Protein AF-A0A0R3T113-F1 (afdb_monomer)

InterPro domains:
  IPR003902 Transcription regulator GCM domain [PF03615] (1-97)
  IPR003902 Transcription regulator GCM domain [PS50807] (1-102)
  IPR036115 GCM domain superfamily [SSF90073] (1-100)
  IPR039791 Chorion-specific transcription factor GCM [PTHR12414] (1-117)
  IPR043020 GCM domain, large subdomain [G3DSA:2.20.25.670] (1-90)
  IPR043021 GCM, small domain [G3DSA:3.30.70.3530] (19-97)

Nearest PDB structures (foldseek):
  1odh-assembly1_A  TM=8.952E-01  e=4.673E-09  Mus musculus
  6jmx-assembly1_A  TM=2.883E-01  e=2.309E+00  Campylobacter jejuni
  6dld-assembly2_D  TM=2.302E-01  e=4.308E+00  Homo sapiens
  2mim-assembly1_A  TM=1.630E-01  e=4.560E+00  Gallus gallus
  1tlk-assembly1_A-2  TM=2.428E-01  e=6.408E+00  Meleagris gallopavo

Solvent-accessible surface area (backbone atoms only — not comparable to full-atom values): 9304 Å² total; per-residue (Å²): 106,32,83,43,91,78,92,45,92,66,45,53,34,31,30,43,61,48,27,23,40,28,75,63,82,70,44,38,26,53,58,53,74,48,67,70,58,33,74,67,53,42,69,45,82,54,86,95,43,88,25,46,40,45,82,44,71,31,36,24,33,94,73,33,43,25,33,38,41,37,34,70,54,94,94,45,77,47,78,49,76,45,62,50,81,73,62,76,78,53,75,45,74,71,80,79,79,69,83,73,74,88,73,89,76,79,88,79,86,82,85,78,88,86,78,83,90,85,81,92,78,89,81,88,80,89,84,88,81,88,84,89,87,82,87,86,84,78,90,77,136

Organism: Rodentolepis nana (NCBI:txid102285)

Mean predicted aligned error: 14.73 Å

Structure (mmCIF, N/CA/C/O backbone):
data_AF-A0A0R3T113-F1
#
_entry.id   AF-A0A0R3T113-F1
#
loop_
_atom_site.group_PDB
_atom_site.id
_atom_site.type_symbol
_atom_site.label_atom_id
_atom_site.label_alt_id
_atom_site.label_comp_id
_atom_site.label_asym_id
_atom_site.label_entity_id
_atom_site.label_seq_id
_atom_site.pdbx_PDB_ins_code
_atom_site.Cartn_x
_atom_site.Cartn_y
_atom_site.Cartn_z
_atom_site.occupancy
_atom_site.B_iso_or_equiv
_atom_site.auth_seq_id
_atom_site.auth_comp_id
_atom_site.auth_asym_id
_atom_site.auth_atom_id
_atom_site.pdbx_PDB_model_num
ATOM 1 N N . MET A 1 1 ? 0.277 -1.089 2.657 1.00 94.69 1 MET A N 1
ATOM 2 C CA . MET A 1 1 ? -0.396 0.138 3.141 1.00 94.69 1 MET A CA 1
ATOM 3 C C . MET A 1 1 ? 0.563 0.936 4.015 1.00 94.69 1 MET A C 1
ATOM 5 O O . MET A 1 1 ? 1.360 0.321 4.712 1.00 94.69 1 MET A O 1
ATOM 9 N N . ARG A 1 2 ? 0.503 2.268 3.975 1.00 96.19 2 ARG A N 1
ATOM 10 C CA . ARG A 1 2 ? 1.309 3.222 4.751 1.00 96.19 2 ARG A CA 1
ATOM 11 C C . ARG A 1 2 ? 0.427 3.909 5.798 1.00 96.19 2 ARG A C 1
ATOM 13 O O . ARG A 1 2 ? -0.748 4.126 5.530 1.00 96.19 2 ARG A O 1
ATOM 20 N N . ASN A 1 3 ? 0.983 4.251 6.960 1.00 96.50 3 ASN A N 1
ATOM 21 C CA . ASN A 1 3 ? 0.281 5.058 7.963 1.00 96.50 3 ASN A CA 1
ATOM 22 C C . ASN A 1 3 ? -0.064 6.449 7.408 1.00 96.50 3 ASN A C 1
ATOM 24 O O . ASN A 1 3 ? 0.771 7.069 6.746 1.00 96.50 3 ASN A O 1
ATOM 28 N N . SER A 1 4 ? -1.263 6.938 7.699 1.00 94.94 4 SER A N 1
ATOM 29 C CA . SER A 1 4 ? -1.716 8.274 7.325 1.00 94.94 4 SER A CA 1
ATOM 30 C C . SER A 1 4 ? -2.129 9.017 8.581 1.00 94.94 4 SER A C 1
ATOM 32 O O . SER A 1 4 ? -3.029 8.568 9.284 1.00 94.94 4 SER A O 1
ATOM 34 N N . ASN A 1 5 ? -1.478 10.150 8.850 1.00 93.69 5 ASN A N 1
ATOM 35 C CA . ASN A 1 5 ? -1.896 11.018 9.940 1.00 93.69 5 ASN A CA 1
ATOM 36 C C . ASN A 1 5 ? -3.277 11.599 9.603 1.00 93.69 5 ASN A C 1
ATOM 38 O O . ASN A 1 5 ? -3.460 12.198 8.546 1.00 93.69 5 ASN A O 1
ATOM 42 N N . ASN A 1 6 ? -4.248 11.364 10.475 1.00 93.44 6 ASN A N 1
ATOM 43 C CA . ASN A 1 6 ? -5.606 11.902 10.408 1.00 93.44 6 ASN A CA 1
ATOM 44 C C . ASN A 1 6 ? -5.873 12.903 11.547 1.00 93.44 6 ASN A C 1
ATOM 46 O O . ASN A 1 6 ? -7.018 13.303 11.720 1.00 93.44 6 ASN A O 1
ATOM 50 N N . HIS A 1 7 ? -4.840 13.266 12.319 1.00 95.19 7 HIS A N 1
ATOM 51 C CA . HIS A 1 7 ? -4.911 14.116 13.508 1.00 95.19 7 HIS A CA 1
ATOM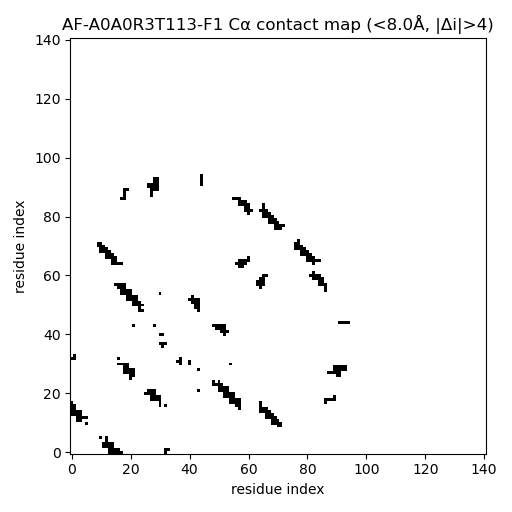 52 C C . HIS A 1 7 ? -5.884 13.608 14.588 1.00 95.19 7 HIS A C 1
ATOM 54 O O . HIS A 1 7 ? -6.372 14.387 15.399 1.00 95.19 7 HIS A O 1
ATOM 60 N N . ASN A 1 8 ? -6.142 12.294 14.626 1.00 95.56 8 ASN A N 1
ATOM 61 C CA . ASN A 1 8 ? -6.967 11.643 15.637 1.00 95.56 8 ASN A CA 1
ATOM 62 C C . ASN A 1 8 ? -6.269 10.376 16.160 1.00 95.56 8 ASN A C 1
ATOM 64 O O . ASN A 1 8 ? -6.148 9.379 15.448 1.00 95.56 8 ASN A O 1
ATOM 68 N N . ILE A 1 9 ? -5.836 10.413 17.422 1.00 95.00 9 ILE A N 1
ATOM 69 C CA . ILE A 1 9 ? -5.084 9.322 18.060 1.00 95.00 9 ILE A CA 1
ATOM 70 C C . ILE A 1 9 ? -5.910 8.045 18.267 1.00 95.00 9 ILE A C 1
ATOM 72 O O . ILE A 1 9 ? -5.339 6.956 18.306 1.00 95.00 9 ILE A O 1
ATOM 76 N N . ASP A 1 10 ? -7.239 8.157 18.334 1.00 96.00 10 ASP A N 1
ATOM 77 C CA . ASP A 1 10 ? -8.136 7.017 18.550 1.00 96.00 10 ASP A CA 1
ATOM 78 C C . ASP A 1 10 ? -8.340 6.184 17.280 1.00 96.00 10 ASP A C 1
ATOM 80 O O . ASP A 1 10 ? -8.841 5.055 17.333 1.00 96.00 10 ASP A O 1
ATOM 84 N N . ILE A 1 11 ? -7.978 6.743 16.121 1.00 97.12 11 ILE A N 1
ATOM 85 C CA . ILE A 1 11 ? -8.178 6.122 14.816 1.00 97.12 11 ILE A CA 1
ATOM 86 C C . ILE A 1 11 ? -6.824 5.909 14.149 1.00 97.12 11 ILE A C 1
ATOM 88 O O . ILE A 1 11 ? -6.219 6.827 13.597 1.00 97.12 11 ILE A O 1
ATOM 92 N N . LEU A 1 12 ? -6.391 4.655 14.073 1.00 97.69 12 LEU A N 1
ATOM 93 C CA . LEU A 1 12 ? -5.274 4.282 13.218 1.00 97.69 12 LEU A CA 1
ATOM 94 C C . LEU A 1 12 ? -5.759 4.281 11.769 1.00 97.69 12 LEU A C 1
ATOM 96 O O . LEU A 1 12 ? -6.547 3.422 11.386 1.00 97.69 12 LEU A O 1
ATOM 100 N N . LYS A 1 13 ? -5.273 5.205 10.940 1.00 97.75 13 LYS A N 1
ATOM 101 C CA . LYS A 1 13 ? -5.594 5.236 9.508 1.00 97.75 13 LYS A CA 1
ATOM 102 C C . LYS A 1 13 ? -4.398 4.800 8.673 1.00 97.75 13 LYS A C 1
ATOM 104 O O . LYS A 1 13 ? -3.284 5.291 8.837 1.00 97.75 13 LYS A O 1
ATOM 109 N N . LYS A 1 14 ? -4.619 3.892 7.724 1.00 97.75 14 LYS A N 1
ATOM 110 C CA . LYS A 1 14 ? -3.617 3.485 6.731 1.00 97.75 14 LYS A CA 1
ATOM 111 C C . LYS A 1 14 ? -4.158 3.667 5.323 1.00 97.75 14 LYS A C 1
ATOM 113 O O . LYS A 1 14 ? -5.308 3.351 5.054 1.00 97.75 14 LYS A O 1
ATOM 118 N N . SER A 1 15 ? -3.300 4.095 4.409 1.00 97.94 15 SER A N 1
ATOM 119 C CA . SER A 1 15 ? -3.604 4.242 2.984 1.00 97.94 15 SER A CA 1
ATOM 120 C C . SER A 1 15 ? -2.838 3.214 2.160 1.00 97.94 15 SER A C 1
ATOM 122 O O . SER A 1 15 ? -1.703 2.850 2.486 1.00 97.94 15 SER A O 1
ATOM 124 N N . CYS A 1 16 ? -3.432 2.700 1.090 1.00 98.25 16 CYS A N 1
ATOM 125 C CA . CYS A 1 16 ? -2.736 1.812 0.178 1.00 98.25 16 CYS A CA 1
ATOM 126 C C . CYS A 1 16 ? -1.569 2.549 -0.484 1.00 98.25 16 CYS A C 1
ATOM 128 O O . CYS A 1 16 ? -1.627 3.747 -0.732 1.00 98.25 16 CYS A O 1
ATOM 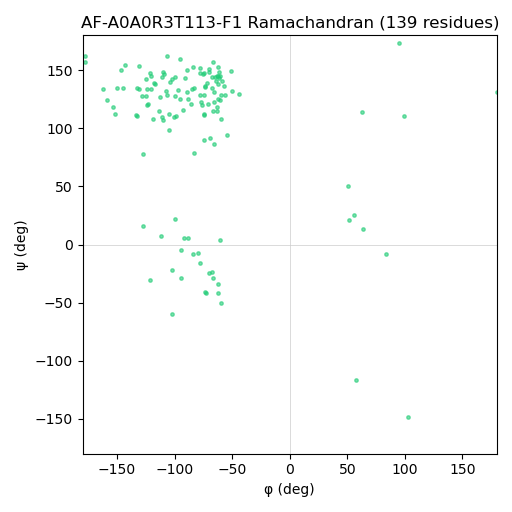130 N N . VAL A 1 17 ? -0.484 1.822 -0.735 1.00 97.56 17 VAL A N 1
ATOM 131 C CA . VAL A 1 17 ? 0.662 2.369 -1.470 1.00 97.56 17 VAL A CA 1
ATOM 132 C C . VAL A 1 17 ? 0.549 2.023 -2.953 1.00 97.56 17 VAL A C 1
ATOM 134 O O . VAL A 1 17 ? 1.009 2.788 -3.780 1.00 97.56 17 VAL A O 1
ATOM 137 N N . GLY A 1 18 ? -0.098 0.913 -3.308 1.00 97.56 18 GLY A N 1
ATOM 138 C CA . GLY A 1 18 ? -0.065 0.363 -4.660 1.00 97.56 18 GLY A CA 1
ATOM 139 C C . GLY A 1 18 ? 0.880 -0.829 -4.752 1.00 97.56 18 GLY A C 1
ATOM 140 O O . GLY A 1 18 ? 1.053 -1.569 -3.775 1.00 97.56 18 GLY A O 1
ATOM 141 N N . VAL A 1 19 ? 1.497 -1.003 -5.916 1.00 97.94 19 VAL A N 1
ATOM 142 C CA . VAL A 1 19 ? 2.293 -2.182 -6.271 1.00 97.94 19 VAL A CA 1
ATOM 143 C C . VAL A 1 19 ? 3.458 -1.808 -7.190 1.00 97.94 19 VAL A C 1
ATOM 145 O O . VAL A 1 19 ? 3.375 -0.847 -7.953 1.00 97.94 19 VAL A O 1
ATOM 148 N N . HIS A 1 20 ? 4.557 -2.560 -7.111 1.00 97.38 20 HIS A N 1
ATOM 149 C CA . HIS A 1 20 ? 5.610 -2.530 -8.124 1.00 97.38 20 HIS A CA 1
ATOM 150 C C . HIS A 1 20 ? 5.419 -3.682 -9.112 1.00 97.38 20 HIS A C 1
ATOM 152 O O . HIS A 1 20 ? 5.224 -4.823 -8.695 1.00 97.38 20 HIS A O 1
ATOM 158 N N . LEU A 1 21 ? 5.509 -3.390 -10.407 1.00 96.31 21 LEU A N 1
ATOM 159 C CA . LEU A 1 21 ? 5.457 -4.376 -11.482 1.00 96.31 21 LEU A CA 1
ATOM 160 C C . LEU A 1 21 ? 6.858 -4.555 -12.055 1.00 96.31 21 LEU A C 1
ATOM 162 O O . LEU A 1 21 ? 7.501 -3.570 -12.411 1.00 96.31 21 LEU A O 1
ATOM 166 N N . CYS A 1 22 ? 7.331 -5.793 -12.160 1.00 95.62 22 CYS A N 1
ATOM 167 C CA . CYS A 1 22 ? 8.584 -6.060 -12.854 1.00 95.62 22 CYS A CA 1
ATOM 168 C C . CYS A 1 22 ? 8.370 -6.161 -14.369 1.00 95.62 22 CYS A C 1
ATOM 170 O O . CYS A 1 22 ? 7.471 -6.871 -14.820 1.00 95.62 22 CYS A O 1
ATOM 172 N N . THR A 1 23 ? 9.236 -5.507 -15.146 1.00 94.88 23 THR A N 1
ATOM 173 C CA . THR A 1 23 ? 9.193 -5.527 -16.618 1.00 94.88 23 THR A CA 1
ATOM 174 C C . THR A 1 23 ? 9.576 -6.871 -17.238 1.00 94.88 23 THR A C 1
ATOM 176 O O . THR A 1 23 ? 9.166 -7.146 -18.357 1.00 94.88 23 THR A O 1
ATOM 179 N N . SER A 1 24 ? 10.352 -7.704 -16.536 1.00 93.94 24 SER A N 1
ATOM 180 C CA . SER A 1 24 ? 10.882 -8.966 -17.076 1.00 93.94 24 SER A CA 1
ATOM 181 C C . SER A 1 24 ? 10.097 -10.183 -16.578 1.00 93.94 24 SER A C 1
ATOM 183 O O . SER A 1 24 ? 9.462 -10.880 -17.362 1.00 93.94 24 SER A O 1
ATOM 185 N N . CYS A 1 25 ? 10.048 -10.411 -15.263 1.00 90.81 25 CYS A N 1
ATOM 186 C CA . CYS A 1 25 ? 9.420 -11.610 -14.691 1.00 90.81 25 CYS A CA 1
ATOM 187 C C . CYS A 1 25 ? 7.912 -11.474 -14.413 1.00 90.81 25 CYS A C 1
ATOM 189 O O . CYS A 1 25 ? 7.329 -12.357 -13.788 1.00 90.81 25 CYS A O 1
ATOM 191 N N . ARG A 1 26 ? 7.284 -10.353 -14.811 1.00 88.44 26 ARG A N 1
ATOM 192 C CA . ARG A 1 26 ? 5.853 -10.041 -14.591 1.00 88.44 26 ARG A CA 1
ATOM 193 C C . ARG A 1 26 ? 5.388 -10.183 -13.129 1.00 88.44 26 ARG A C 1
ATOM 195 O O . ARG A 1 26 ? 4.196 -10.308 -12.862 1.00 88.44 26 ARG A O 1
ATOM 202 N N . ALA A 1 27 ? 6.316 -10.142 -12.172 1.00 93.12 27 ALA A N 1
ATOM 203 C CA . ALA A 1 27 ? 6.017 -10.283 -10.755 1.00 93.12 27 ALA A CA 1
ATOM 204 C C . ALA A 1 27 ? 5.443 -8.992 -10.152 1.00 93.12 27 ALA A C 1
ATOM 206 O O . ALA A 1 27 ? 5.850 -7.880 -10.505 1.00 93.12 27 ALA A O 1
ATOM 207 N N . TYR A 1 28 ? 4.556 -9.161 -9.168 1.00 96.06 28 TYR A N 1
ATOM 208 C CA . TYR A 1 28 ? 3.996 -8.082 -8.356 1.00 96.06 28 TYR A CA 1
ATOM 209 C C . TYR A 1 28 ? 4.727 -7.989 -7.015 1.00 96.06 28 TYR A C 1
ATOM 211 O O . TYR A 1 28 ? 4.613 -8.866 -6.152 1.00 96.06 28 TYR A O 1
ATOM 219 N N . VAL A 1 29 ? 5.490 -6.916 -6.834 1.00 95.81 29 VAL A N 1
ATOM 220 C CA . VAL A 1 29 ? 6.390 -6.711 -5.696 1.00 95.81 29 VAL A CA 1
ATOM 221 C C . VAL A 1 29 ? 5.775 -5.717 -4.712 1.00 95.81 29 VAL A C 1
ATOM 223 O O . VAL A 1 29 ? 5.192 -4.703 -5.104 1.00 95.81 29 VAL A O 1
ATOM 226 N N . TYR A 1 30 ? 5.923 -5.985 -3.412 1.00 96.06 30 TYR A N 1
ATOM 227 C CA . TYR A 1 30 ? 5.536 -5.024 -2.381 1.00 96.06 30 TYR A CA 1
ATOM 228 C C . TYR A 1 30 ? 6.376 -3.740 -2.515 1.00 96.06 30 TYR A C 1
ATOM 230 O O . TYR A 1 30 ? 7.611 -3.807 -2.481 1.00 96.06 30 TYR A O 1
ATOM 238 N N . PRO A 1 31 ? 5.745 -2.558 -2.627 1.00 96.31 31 PRO A N 1
ATOM 239 C CA . PRO A 1 31 ? 6.472 -1.302 -2.623 1.00 96.31 31 PRO A CA 1
ATOM 240 C C . PRO A 1 31 ? 6.949 -0.970 -1.209 1.00 96.31 31 PRO A C 1
ATOM 242 O O . PRO A 1 31 ? 6.279 -1.262 -0.211 1.00 96.31 31 PRO A O 1
ATOM 245 N N . ALA A 1 32 ? 8.095 -0.305 -1.114 1.00 95.31 32 ALA A N 1
ATOM 246 C CA . ALA A 1 32 ? 8.576 0.227 0.143 1.00 95.31 32 ALA A CA 1
ATOM 247 C C . ALA A 1 32 ? 7.578 1.245 0.724 1.00 95.31 32 ALA A C 1
ATOM 249 O O . ALA A 1 32 ? 6.896 1.993 0.016 1.00 95.31 32 ALA A O 1
ATOM 250 N N . ILE A 1 33 ? 7.485 1.256 2.056 1.00 93.88 33 ILE A N 1
ATOM 251 C CA . ILE A 1 33 ? 6.519 2.092 2.780 1.00 93.88 33 ILE A CA 1
ATOM 252 C C . ILE A 1 33 ? 6.934 3.565 2.767 1.00 93.88 33 ILE A C 1
ATOM 254 O O . ILE A 1 33 ? 6.086 4.440 2.588 1.00 93.88 33 ILE A O 1
ATOM 258 N N . SER A 1 34 ? 8.230 3.835 2.948 1.00 94.12 34 SER A N 1
ATOM 259 C CA . SER A 1 34 ? 8.777 5.186 2.828 1.00 94.12 34 SER A CA 1
ATOM 260 C C . SER A 1 34 ? 8.793 5.601 1.365 1.00 94.12 34 SER A C 1
ATOM 262 O O . SER A 1 34 ? 9.156 4.814 0.496 1.00 94.12 34 SER A O 1
ATOM 264 N N . GLU A 1 35 ? 8.427 6.848 1.101 1.00 92.88 35 GLU A N 1
ATOM 265 C CA . GLU A 1 35 ? 8.469 7.400 -0.247 1.00 92.88 35 GLU A CA 1
ATOM 266 C C . GLU A 1 35 ? 9.889 7.441 -0.811 1.00 92.88 35 GLU A C 1
ATOM 268 O O . GLU A 1 35 ? 10.085 7.043 -1.955 1.00 92.88 35 GLU A O 1
ATOM 273 N N . VAL A 1 36 ? 10.874 7.830 0.004 1.00 95.00 36 VAL A N 1
ATOM 274 C CA . VAL A 1 36 ? 12.289 7.871 -0.399 1.00 95.00 36 VAL A CA 1
ATOM 275 C C . VAL A 1 36 ? 12.762 6.478 -0.811 1.00 95.00 36 VAL A C 1
ATOM 277 O O . VAL A 1 36 ? 13.271 6.292 -1.910 1.00 95.00 36 VAL A O 1
ATOM 280 N N . ALA A 1 37 ? 12.504 5.476 0.033 1.00 94.50 37 ALA A N 1
ATOM 281 C CA . ALA A 1 37 ? 12.888 4.094 -0.250 1.00 94.50 37 ALA A CA 1
ATOM 282 C C . ALA A 1 37 ? 12.115 3.493 -1.434 1.00 94.50 37 ALA A C 1
ATOM 284 O O . ALA A 1 37 ? 12.611 2.599 -2.105 1.00 94.50 37 ALA A O 1
ATOM 285 N N . ARG A 1 38 ? 10.885 3.952 -1.683 1.00 95.31 38 ARG A N 1
ATOM 286 C CA . ARG A 1 38 ? 10.087 3.495 -2.821 1.00 95.31 38 ARG A CA 1
ATOM 287 C C . ARG A 1 38 ? 10.625 4.060 -4.129 1.00 95.31 38 ARG A C 1
ATOM 289 O O . ARG A 1 38 ? 10.721 3.310 -5.087 1.00 95.31 38 ARG A O 1
ATOM 296 N N . LYS A 1 39 ? 11.017 5.340 -4.150 1.00 94.12 39 LYS A N 1
ATOM 297 C CA . LYS A 1 39 ? 11.655 5.977 -5.314 1.00 94.12 39 LYS A CA 1
ATOM 298 C C . LYS A 1 39 ? 12.997 5.323 -5.659 1.00 94.12 39 LYS A C 1
ATOM 300 O O . LYS A 1 39 ? 13.311 5.201 -6.835 1.00 94.12 39 LYS A O 1
ATOM 305 N N . SER A 1 40 ? 13.755 4.858 -4.662 1.00 94.25 40 SER A N 1
ATOM 306 C CA . SER A 1 40 ? 15.010 4.127 -4.891 1.00 94.25 40 SER A CA 1
ATOM 307 C C . SER A 1 40 ? 14.834 2.627 -5.166 1.00 94.25 40 SER A C 1
ATOM 309 O O . SER A 1 40 ? 15.796 1.953 -5.527 1.00 94.25 40 SER A O 1
ATOM 311 N N . GLN A 1 41 ? 13.625 2.076 -5.018 1.00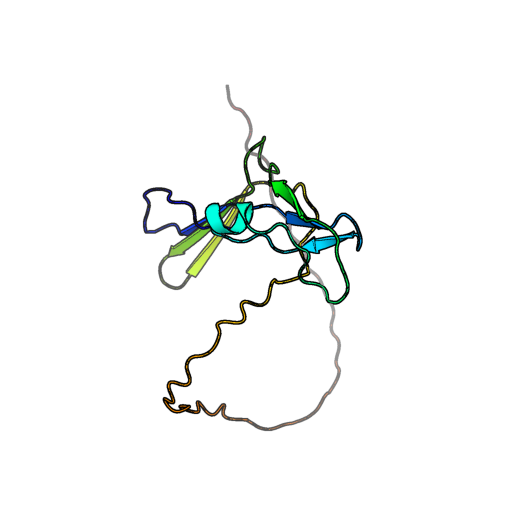 93.56 41 GLN A N 1
ATOM 312 C CA . GLN A 1 41 ? 13.340 0.664 -5.269 1.00 93.56 41 GLN A CA 1
ATOM 313 C C . GLN A 1 41 ? 13.101 0.424 -6.767 1.00 93.56 41 GLN A C 1
ATOM 315 O O . GLN A 1 41 ? 11.966 0.292 -7.216 1.00 93.56 41 GLN A O 1
ATOM 320 N N . THR A 1 42 ? 14.184 0.346 -7.536 1.00 92.31 42 THR A N 1
ATOM 321 C CA . THR A 1 42 ? 14.141 0.188 -8.999 1.00 92.31 42 THR A CA 1
ATOM 322 C C . THR A 1 42 ? 14.416 -1.237 -9.482 1.00 92.31 42 THR A C 1
ATOM 324 O O . THR A 1 42 ? 13.988 -1.584 -10.578 1.00 92.31 42 THR A O 1
ATOM 327 N N . ASN A 1 43 ? 15.076 -2.077 -8.678 1.00 92.56 43 ASN A N 1
ATOM 328 C CA . ASN A 1 43 ? 15.517 -3.418 -9.084 1.00 92.56 43 ASN A CA 1
ATOM 329 C C . ASN A 1 43 ? 14.612 -4.529 -8.537 1.00 92.56 43 ASN A C 1
ATOM 331 O O . ASN A 1 43 ? 14.140 -4.464 -7.395 1.00 92.56 43 ASN A O 1
ATOM 335 N N . CYS A 1 44 ? 14.388 -5.569 -9.343 1.00 91.81 44 CYS A N 1
ATOM 336 C CA . CYS A 1 44 ? 13.602 -6.730 -8.941 1.00 91.81 44 CYS A CA 1
ATOM 337 C C . CYS A 1 44 ? 14.314 -7.548 -7.842 1.00 91.81 44 CYS A C 1
ATOM 339 O O . CYS A 1 44 ? 15.504 -7.822 -7.964 1.00 91.81 44 CYS A O 1
ATOM 341 N N . PRO A 1 45 ? 13.612 -7.976 -6.773 1.00 91.25 45 PRO A N 1
ATOM 342 C CA . PRO A 1 45 ? 14.215 -8.779 -5.703 1.00 91.25 45 PRO A CA 1
ATOM 343 C C . PRO A 1 45 ? 14.363 -10.275 -6.040 1.00 91.25 45 PRO A C 1
ATOM 345 O O . PRO A 1 45 ? 14.925 -11.016 -5.234 1.00 91.25 45 PRO A O 1
ATOM 348 N N . LEU A 1 46 ? 13.819 -10.750 -7.166 1.00 90.12 46 LEU A N 1
ATOM 349 C CA . LEU A 1 46 ? 13.955 -12.150 -7.579 1.00 90.12 46 LEU A CA 1
ATOM 350 C C . LEU A 1 46 ? 15.374 -12.418 -8.091 1.00 90.12 46 LEU A C 1
ATOM 352 O O . LEU A 1 46 ? 15.924 -11.628 -8.857 1.00 90.12 46 LEU A O 1
ATOM 356 N N . LYS A 1 47 ? 15.953 -13.554 -7.681 1.00 86.50 47 LYS A N 1
ATOM 357 C CA . LYS A 1 47 ? 17.266 -13.994 -8.172 1.00 86.50 47 LYS A CA 1
ATOM 358 C C . LYS A 1 47 ? 17.216 -14.144 -9.695 1.00 86.50 47 LYS A C 1
ATOM 360 O O . LYS A 1 47 ? 16.213 -14.620 -10.221 1.00 86.50 47 LYS A O 1
ATOM 365 N N . TYR A 1 48 ? 18.294 -13.747 -10.367 1.00 87.88 48 TYR A N 1
ATOM 366 C CA . TYR A 1 48 ? 18.442 -13.822 -11.828 1.00 87.88 48 TYR A CA 1
ATOM 367 C C . TYR A 1 48 ? 17.454 -12.962 -12.637 1.00 87.88 48 TYR A C 1
ATOM 369 O O . TYR A 1 48 ? 17.341 -13.131 -13.845 1.00 87.88 48 TYR A O 1
ATOM 377 N N . CYS A 1 49 ? 16.743 -12.024 -12.000 1.00 91.94 49 CYS A N 1
ATOM 378 C CA . CYS A 1 49 ? 15.887 -11.075 -12.701 1.00 91.94 49 CYS A CA 1
ATOM 379 C C . CYS A 1 49 ? 16.538 -9.689 -12.750 1.00 91.94 49 CYS A C 1
ATOM 381 O O . CYS A 1 49 ? 16.595 -8.988 -11.743 1.00 91.94 49 CYS A O 1
ATOM 383 N N . GLU A 1 50 ? 16.915 -9.249 -13.947 1.00 92.50 50 GLU A N 1
ATOM 384 C CA . GLU A 1 50 ? 17.473 -7.908 -14.200 1.00 92.50 50 GLU A CA 1
ATOM 385 C C . GLU A 1 50 ? 16.397 -6.869 -14.566 1.00 92.50 50 GLU A C 1
ATOM 387 O O . GLU A 1 50 ? 16.683 -5.718 -14.894 1.00 92.50 50 GLU A O 1
ATOM 392 N N . GLY A 1 51 ? 15.123 -7.267 -14.504 1.00 93.12 51 GLY A N 1
ATOM 393 C CA . GLY A 1 51 ? 13.998 -6.386 -14.786 1.00 93.12 51 GLY A CA 1
ATOM 394 C C . GLY A 1 51 ? 13.896 -5.207 -13.814 1.00 93.12 51 GLY A C 1
ATOM 395 O O . GLY A 1 51 ? 14.130 -5.332 -12.607 1.00 93.12 51 GLY A O 1
ATOM 396 N N . LYS A 1 52 ? 13.450 -4.068 -14.347 1.00 94.62 52 LYS A N 1
ATOM 397 C CA . LYS A 1 52 ? 13.173 -2.855 -13.573 1.00 94.62 52 LYS A CA 1
ATOM 398 C C . LYS A 1 52 ? 11.771 -2.912 -12.970 1.00 94.62 52 LYS A C 1
ATOM 400 O O . LYS A 1 52 ? 10.877 -3.576 -13.499 1.00 94.62 52 LYS A O 1
ATOM 405 N N . LEU A 1 53 ? 11.583 -2.215 -11.856 1.00 96.06 53 LEU A N 1
ATOM 406 C CA . LEU A 1 53 ? 10.300 -2.069 -11.184 1.00 96.06 53 LEU A CA 1
ATOM 407 C C . LEU A 1 53 ? 9.611 -0.774 -11.616 1.00 96.06 53 LEU A C 1
ATOM 409 O O . LEU A 1 53 ? 10.162 0.315 -11.481 1.00 96.06 53 LEU A O 1
ATOM 413 N N . LEU A 1 54 ? 8.379 -0.908 -12.099 1.00 96.06 54 LEU A N 1
ATOM 414 C CA . LEU A 1 54 ? 7.480 0.194 -12.413 1.00 96.06 54 LEU A CA 1
ATOM 415 C C . LEU A 1 54 ? 6.487 0.375 -11.269 1.00 96.06 54 LEU A C 1
ATOM 417 O O . LEU A 1 54 ? 5.837 -0.581 -10.840 1.00 96.06 54 LEU A O 1
ATOM 421 N N . TYR A 1 55 ? 6.372 1.597 -10.756 1.00 97.12 55 TYR A N 1
ATOM 422 C CA . TYR A 1 55 ? 5.458 1.912 -9.663 1.00 97.12 55 TYR A CA 1
ATOM 423 C C . TYR A 1 55 ? 4.056 2.225 -10.176 1.00 97.12 55 TYR A C 1
ATOM 425 O O . TYR A 1 55 ? 3.854 3.184 -10.917 1.00 97.12 55 TYR A O 1
ATOM 433 N N . MET A 1 56 ? 3.082 1.445 -9.712 1.00 97.12 56 MET A N 1
ATOM 434 C CA . MET A 1 56 ? 1.661 1.680 -9.928 1.00 97.12 56 MET A CA 1
ATOM 435 C C . MET A 1 56 ? 1.017 2.092 -8.596 1.00 97.12 56 MET A C 1
ATOM 437 O O . MET A 1 56 ? 0.871 1.249 -7.702 1.00 97.12 56 MET A O 1
ATOM 441 N N . PRO A 1 57 ? 0.653 3.377 -8.414 1.00 97.81 57 PRO A N 1
ATOM 442 C CA . PRO A 1 57 ? -0.031 3.830 -7.208 1.00 97.81 57 PRO A CA 1
ATOM 443 C C . PRO A 1 57 ? -1.464 3.294 -7.160 1.00 97.81 57 PRO A C 1
ATOM 445 O O . PRO A 1 57 ? -2.103 3.117 -8.191 1.00 97.81 57 PRO A O 1
ATOM 448 N N . CYS A 1 58 ? -1.993 3.105 -5.952 1.00 98.25 58 CYS A N 1
ATOM 449 C CA . CYS A 1 58 ? -3.409 2.789 -5.770 1.00 98.25 58 CYS A CA 1
ATOM 450 C C . CYS A 1 58 ? -4.268 4.054 -5.905 1.00 98.25 58 CYS A C 1
ATOM 452 O O . CYS A 1 58 ? -4.007 5.035 -5.206 1.00 98.25 58 CYS A O 1
ATOM 454 N N . LYS A 1 59 ? -5.302 4.013 -6.749 1.00 98.25 59 LYS A N 1
ATOM 455 C CA . LYS A 1 59 ? -6.298 5.082 -6.956 1.00 98.25 59 LYS A CA 1
ATOM 456 C C . LYS A 1 59 ? -7.746 4.587 -6.810 1.00 98.25 59 LYS A C 1
ATOM 458 O O . LYS A 1 59 ? -8.696 5.288 -7.162 1.00 98.25 59 LYS A O 1
ATOM 463 N N . GLY A 1 60 ? -7.910 3.406 -6.221 1.00 98.06 60 GLY A N 1
ATOM 464 C CA . GLY A 1 60 ? -9.166 2.686 -6.009 1.00 98.06 60 GLY A CA 1
ATOM 465 C C . GLY A 1 60 ? -10.259 3.349 -5.156 1.00 98.06 60 GLY A C 1
ATOM 466 O O . GLY A 1 60 ? -11.288 2.738 -4.874 1.00 98.06 60 GLY A O 1
ATOM 467 N N . ASN A 1 61 ? -10.062 4.585 -4.702 1.00 97.75 61 ASN A N 1
ATOM 468 C CA . ASN A 1 61 ? -11.034 5.357 -3.936 1.00 97.75 61 ASN A CA 1
ATOM 469 C C . ASN A 1 61 ? -11.238 6.731 -4.591 1.00 97.75 61 ASN A C 1
ATOM 471 O O . ASN A 1 61 ? -10.684 7.730 -4.136 1.00 97.75 61 ASN A O 1
ATOM 475 N N . ARG A 1 62 ? -12.014 6.786 -5.683 1.00 97.19 62 ARG A N 1
ATOM 476 C CA . ARG A 1 62 ? -12.314 8.032 -6.424 1.00 97.19 62 ARG A CA 1
ATOM 477 C C . ARG A 1 62 ? -11.042 8.829 -6.765 1.00 97.19 62 ARG A C 1
ATOM 479 O O . ARG A 1 62 ? -10.922 10.003 -6.420 1.00 97.19 62 ARG A O 1
ATOM 486 N N . GLY A 1 63 ? -10.045 8.158 -7.343 1.00 97.06 63 GLY A N 1
ATOM 487 C CA . GLY A 1 63 ? -8.755 8.763 -7.697 1.00 97.06 63 GLY A CA 1
ATOM 488 C C . GLY A 1 63 ? -7.732 8.826 -6.555 1.00 97.06 63 GLY A C 1
ATOM 489 O O . GLY A 1 63 ? -6.569 9.133 -6.804 1.00 97.06 63 GLY A O 1
ATOM 490 N N . HIS A 1 64 ? -8.129 8.489 -5.325 1.00 97.19 64 HIS A N 1
ATOM 491 C CA . HIS A 1 64 ? -7.267 8.463 -4.144 1.00 97.19 64 HIS A CA 1
ATOM 492 C C . HIS A 1 64 ? -6.935 7.022 -3.726 1.00 97.19 64 HIS A C 1
ATOM 494 O O . HIS A 1 64 ? -7.642 6.084 -4.110 1.00 97.19 64 HIS A O 1
ATOM 500 N N . PRO A 1 65 ? -5.893 6.808 -2.904 1.00 98.06 65 PRO A N 1
ATOM 501 C CA . PRO A 1 65 ? -5.600 5.483 -2.381 1.00 98.06 65 PRO A CA 1
ATOM 502 C C . PRO A 1 65 ? -6.735 4.928 -1.516 1.00 98.06 65 PRO A C 1
ATOM 504 O O . PRO A 1 65 ? -7.349 5.650 -0.728 1.00 98.06 65 PRO A O 1
ATOM 507 N N . VAL A 1 66 ? -6.959 3.616 -1.615 1.00 98.62 66 VAL A N 1
ATOM 508 C CA . VAL A 1 66 ? -7.834 2.869 -0.697 1.00 98.62 66 VAL A CA 1
ATOM 509 C C . VAL A 1 66 ? -7.344 3.044 0.736 1.00 98.62 66 VAL A C 1
ATOM 511 O O . VAL A 1 66 ? -6.142 2.946 0.993 1.00 98.62 66 VAL A O 1
ATOM 514 N N . THR A 1 67 ? -8.251 3.282 1.680 1.00 98.25 67 THR A N 1
ATOM 515 C CA . THR A 1 67 ? -7.894 3.513 3.087 1.00 98.25 67 THR A CA 1
ATOM 516 C C . THR A 1 67 ? -8.537 2.503 4.007 1.00 98.25 67 THR A C 1
ATOM 518 O O . THR A 1 67 ? -9.683 2.126 3.800 1.00 98.25 67 THR A O 1
ATOM 521 N N . HIS A 1 68 ? -7.820 2.128 5.056 1.00 98.31 68 HIS A N 1
ATOM 522 C CA . HIS A 1 68 ? -8.322 1.334 6.163 1.00 98.31 68 HIS A CA 1
ATOM 523 C C . HIS A 1 68 ? -8.223 2.152 7.448 1.00 98.31 68 HIS A C 1
ATOM 525 O O . HIS A 1 68 ? -7.205 2.811 7.682 1.00 98.31 68 HIS A O 1
ATOM 531 N N . SER A 1 69 ? -9.247 2.062 8.281 1.00 98.06 69 SER A N 1
ATOM 532 C CA . SER A 1 69 ? -9.315 2.706 9.585 1.00 98.06 69 SER A CA 1
ATOM 533 C C . SER A 1 69 ? -9.579 1.649 10.645 1.00 98.06 69 SER A C 1
ATOM 535 O O . SER A 1 69 ? -10.449 0.796 10.475 1.00 98.06 69 SER A O 1
ATOM 537 N N . TRP A 1 70 ? -8.830 1.716 11.739 1.00 98.25 70 TRP A N 1
ATOM 538 C CA . TRP A 1 70 ? -9.059 0.899 12.920 1.00 98.25 70 TRP A CA 1
ATOM 539 C C . TRP A 1 70 ? -9.319 1.809 14.103 1.00 98.25 70 TRP A C 1
ATOM 541 O O . TRP A 1 70 ? -8.569 2.760 14.323 1.00 98.25 70 TRP A O 1
ATOM 551 N N . ARG A 1 71 ? -10.351 1.489 14.877 1.00 97.88 71 ARG A N 1
ATOM 552 C CA . ARG A 1 71 ? -10.667 2.179 16.125 1.00 97.88 71 ARG A CA 1
ATOM 553 C C . ARG A 1 71 ? -10.819 1.151 17.226 1.00 97.88 71 ARG A C 1
ATOM 555 O O . ARG A 1 71 ? -11.580 0.195 17.086 1.00 97.88 71 ARG A O 1
ATOM 562 N N . ARG A 1 72 ? -10.105 1.351 18.327 1.00 97.31 72 ARG A N 1
ATOM 563 C CA . ARG A 1 72 ? -10.307 0.554 19.534 1.00 97.31 72 ARG A CA 1
ATOM 564 C C . ARG A 1 72 ? -11.366 1.231 20.399 1.00 97.31 72 ARG A C 1
ATOM 566 O O . ARG A 1 72 ? -11.266 2.424 20.656 1.00 97.31 72 ARG A O 1
ATOM 573 N N . VAL A 1 73 ? -12.351 0.472 20.866 1.00 97.12 73 VAL A N 1
ATOM 574 C CA . VAL A 1 73 ? -13.330 0.929 21.864 1.00 97.12 73 VAL A CA 1
ATOM 575 C C . VAL A 1 73 ? -13.437 -0.154 22.932 1.00 97.12 73 VAL A C 1
ATOM 577 O O . VAL A 1 73 ? -13.883 -1.269 22.661 1.00 97.12 73 VAL A O 1
ATOM 580 N N . GLY A 1 74 ? -12.952 0.141 24.140 1.00 95.56 74 GLY A N 1
ATOM 581 C CA . GLY A 1 74 ? -12.833 -0.844 25.216 1.00 95.56 74 GLY A CA 1
ATOM 582 C C . GLY A 1 74 ? -11.969 -2.049 24.814 1.00 95.56 74 GLY A C 1
ATOM 583 O O . GLY A 1 74 ? -10.766 -1.918 24.549 1.00 95.56 74 GLY A O 1
ATOM 584 N N . LYS A 1 75 ? -12.594 -3.234 24.776 1.00 96.12 75 LYS A N 1
ATOM 585 C CA . LYS A 1 75 ? -11.971 -4.509 24.368 1.00 96.12 75 LYS A CA 1
ATOM 586 C C . LYS A 1 75 ? -12.194 -4.852 22.887 1.00 96.12 75 LYS A C 1
ATOM 588 O O . LYS A 1 75 ? -11.620 -5.824 22.408 1.00 96.12 75 LYS A O 1
ATOM 593 N N . SER A 1 76 ? -12.976 -4.052 22.164 1.00 97.00 76 SER A N 1
ATOM 594 C CA . SER A 1 76 ? -13.358 -4.314 20.774 1.00 97.00 76 SER A CA 1
ATOM 595 C C . SER A 1 76 ? -12.511 -3.503 19.790 1.00 97.00 76 SER A C 1
ATOM 597 O O . SER A 1 76 ? -12.154 -2.350 20.056 1.00 97.00 76 SER A O 1
ATOM 599 N N . LEU A 1 77 ? -12.204 -4.099 18.633 1.00 97.25 77 LEU A N 1
ATOM 600 C CA . LEU A 1 77 ? -11.510 -3.451 17.518 1.00 97.25 77 LEU A CA 1
ATOM 601 C C . LEU A 1 77 ? -12.458 -3.339 16.322 1.00 97.25 77 LEU A C 1
ATOM 603 O O . LEU A 1 77 ? -12.842 -4.345 15.733 1.00 97.25 77 LEU A O 1
ATOM 607 N N . PHE A 1 78 ? -12.800 -2.110 15.954 1.00 98.00 78 PHE A N 1
ATOM 608 C CA . PHE A 1 78 ? -13.613 -1.812 14.783 1.00 98.00 78 PHE A CA 1
ATOM 609 C C . PHE A 1 78 ? -12.720 -1.580 13.571 1.00 98.00 78 PHE A C 1
ATOM 611 O O . PHE A 1 78 ? -11.644 -0.984 13.689 1.00 98.00 78 PHE A O 1
ATOM 618 N N . PHE A 1 79 ? -13.179 -2.040 12.410 1.00 97.94 79 PHE A N 1
ATOM 619 C CA . PHE A 1 79 ? -12.472 -1.929 11.143 1.00 97.94 79 PHE A CA 1
ATOM 620 C C . PHE A 1 79 ? -13.399 -1.390 10.059 1.00 97.94 79 PHE A C 1
ATOM 622 O O . PHE A 1 79 ? -14.511 -1.879 9.887 1.00 97.94 79 PHE A O 1
ATOM 629 N N . GLU A 1 80 ? -12.900 -0.424 9.297 1.00 97.81 80 GLU A N 1
ATOM 630 C CA . GLU A 1 80 ? -13.564 0.111 8.115 1.00 97.81 80 GLU A CA 1
ATOM 631 C C . GLU A 1 80 ? -12.561 0.190 6.961 1.00 97.81 80 GLU A C 1
ATOM 633 O O . GLU A 1 80 ? -11.435 0.670 7.132 1.00 97.81 80 GLU A O 1
ATOM 638 N N . ALA A 1 81 ? -12.974 -0.248 5.772 1.00 97.75 81 ALA A N 1
ATOM 639 C CA . ALA A 1 81 ? -12.226 -0.077 4.533 1.00 97.75 81 ALA A CA 1
ATOM 640 C C . ALA A 1 81 ? -13.021 0.793 3.557 1.00 97.75 81 ALA A C 1
ATOM 642 O O . ALA A 1 81 ? -14.225 0.617 3.390 1.00 97.75 81 ALA A O 1
ATOM 643 N N . LYS A 1 82 ? -12.332 1.716 2.881 1.00 98.06 82 LYS A N 1
ATOM 644 C CA . LYS A 1 82 ? -12.925 2.622 1.896 1.00 98.06 82 LYS A CA 1
ATOM 645 C C . LYS A 1 82 ? -12.213 2.512 0.552 1.00 98.06 82 LYS A C 1
ATOM 647 O O . LYS A 1 82 ? -11.028 2.840 0.446 1.00 98.06 82 LYS A O 1
ATOM 652 N N . GLY A 1 83 ? -12.983 2.137 -0.467 1.00 97.81 83 GLY A N 1
ATOM 653 C CA . GLY A 1 83 ? -12.540 1.947 -1.848 1.00 97.81 83 GLY A CA 1
ATOM 654 C C . GLY A 1 83 ? -12.172 0.498 -2.176 1.00 97.81 83 GLY A C 1
ATOM 655 O O . GLY A 1 83 ? -12.105 -0.352 -1.291 1.00 97.81 83 GLY A O 1
ATOM 656 N N . THR A 1 84 ? -11.899 0.247 -3.455 1.00 98.25 84 THR A N 1
ATOM 657 C CA . THR A 1 84 ? -11.558 -1.076 -3.999 1.00 98.25 84 THR A CA 1
ATOM 658 C C . THR A 1 84 ? -10.227 -0.988 -4.720 1.00 98.25 84 THR A C 1
ATOM 660 O O . THR A 1 84 ? -10.058 -0.123 -5.570 1.00 98.25 84 THR A O 1
ATOM 663 N N . HIS A 1 85 ? -9.269 -1.857 -4.394 1.00 98.00 85 HIS A N 1
ATOM 664 C CA . HIS A 1 85 ? -7.944 -1.806 -5.013 1.00 98.00 85 HIS A CA 1
ATOM 665 C C . HIS A 1 85 ? -8.024 -1.972 -6.537 1.00 98.00 85 HIS A C 1
ATOM 667 O O . HIS A 1 85 ? -8.591 -2.932 -7.041 1.00 98.00 85 HIS A O 1
ATOM 673 N N . ASP A 1 86 ? -7.397 -1.042 -7.247 1.00 97.56 86 ASP A N 1
ATOM 674 C CA . ASP A 1 86 ? -7.318 -0.926 -8.705 1.00 97.56 86 ASP A CA 1
ATOM 675 C C . ASP A 1 86 ? -5.991 -1.468 -9.260 1.00 97.56 86 ASP A C 1
ATOM 677 O O . ASP A 1 86 ? -5.535 -1.091 -10.335 1.00 97.56 86 ASP A O 1
ATOM 681 N N . HIS A 1 87 ? -5.332 -2.330 -8.489 1.00 97.19 87 HIS A N 1
ATOM 682 C CA . HIS A 1 87 ? -4.034 -2.890 -8.820 1.00 97.19 87 HIS A CA 1
ATOM 683 C C . HIS A 1 87 ? -3.952 -4.353 -8.364 1.00 97.19 87 HIS A C 1
ATOM 685 O O . HIS A 1 87 ? -4.620 -4.741 -7.398 1.00 97.19 87 HIS A O 1
ATOM 691 N N . PRO A 1 88 ? -3.099 -5.175 -8.999 1.00 96.69 88 PRO A N 1
ATOM 692 C CA . PRO A 1 88 ? -2.899 -6.556 -8.584 1.00 96.69 88 PRO A CA 1
ATOM 693 C C . PRO A 1 88 ? -2.334 -6.641 -7.162 1.00 96.69 88 PRO A C 1
ATOM 695 O O . PRO A 1 88 ? -1.639 -5.739 -6.673 1.00 96.69 88 PRO A O 1
ATOM 698 N N . LYS A 1 89 ? -2.628 -7.754 -6.485 1.00 95.88 89 LYS A N 1
ATOM 699 C CA . LYS A 1 89 ? -2.127 -8.021 -5.136 1.00 95.88 89 LYS A CA 1
ATOM 700 C C . LYS A 1 89 ? -0.620 -8.320 -5.203 1.00 95.88 89 LYS A C 1
ATOM 702 O O . LYS A 1 89 ? -0.235 -9.284 -5.862 1.00 95.88 89 LYS A O 1
ATOM 707 N N . PRO A 1 90 ? 0.244 -7.543 -4.523 1.00 94.88 90 PRO A N 1
ATOM 708 C CA . PRO A 1 90 ? 1.665 -7.863 -4.440 1.00 94.88 90 PRO A CA 1
ATOM 709 C C . PRO A 1 90 ? 1.884 -9.182 -3.696 1.00 94.88 90 PRO A C 1
ATOM 711 O O . PRO A 1 90 ? 1.234 -9.441 -2.682 1.00 94.88 90 PRO A O 1
ATOM 714 N N . VAL A 1 91 ? 2.832 -9.982 -4.181 1.00 91.06 91 VAL A N 1
ATOM 715 C CA . VAL A 1 91 ? 3.177 -11.301 -3.626 1.00 91.06 91 VAL A CA 1
ATOM 716 C C . VAL A 1 91 ? 4.643 -11.383 -3.197 1.00 91.06 91 VAL A C 1
ATOM 718 O O . VAL A 1 91 ? 4.959 -12.043 -2.210 1.00 91.06 91 VAL A O 1
ATOM 721 N N . VAL A 1 92 ? 5.544 -10.653 -3.864 1.00 88.50 92 VAL A N 1
ATOM 722 C CA . VAL A 1 92 ? 6.986 -10.725 -3.590 1.00 88.50 92 VAL A CA 1
ATOM 723 C C . VAL A 1 92 ? 7.403 -9.674 -2.569 1.00 88.50 92 VAL A C 1
ATOM 725 O O . VAL A 1 92 ? 7.325 -8.468 -2.825 1.00 88.50 92 VAL A O 1
ATOM 728 N N . LYS A 1 93 ? 7.870 -10.118 -1.398 1.00 84.56 93 LYS A N 1
ATOM 729 C CA . LYS A 1 93 ? 8.449 -9.241 -0.370 1.00 84.56 93 LYS A CA 1
ATOM 730 C C . LYS A 1 93 ? 9.926 -8.997 -0.665 1.00 84.56 93 LYS A C 1
ATOM 732 O O . LYS A 1 93 ? 10.678 -9.936 -0.889 1.00 84.56 93 LYS A O 1
ATOM 737 N N . VAL A 1 94 ? 10.358 -7.742 -0.578 1.00 75.12 94 VAL A N 1
ATOM 738 C CA . VAL A 1 94 ? 11.789 -7.416 -0.556 1.00 75.12 94 VAL A CA 1
ATOM 739 C C . VAL A 1 94 ? 12.331 -7.789 0.827 1.00 75.12 94 VAL A C 1
ATOM 741 O O . VAL A 1 94 ? 11.954 -7.170 1.827 1.00 75.12 94 VAL A O 1
ATOM 744 N N . SER A 1 95 ? 13.186 -8.811 0.914 1.00 61.84 95 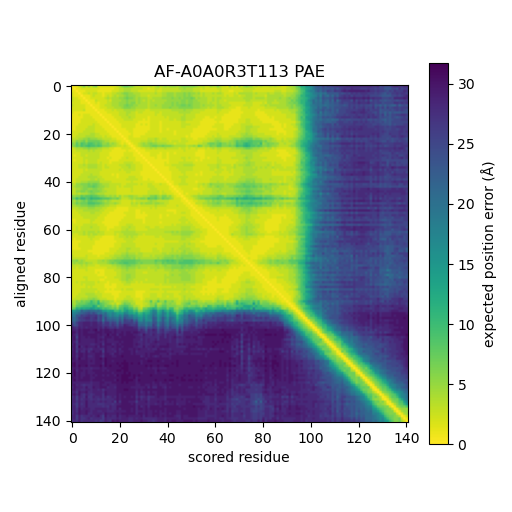SER A N 1
ATOM 745 C CA . SER A 1 95 ? 13.856 -9.156 2.169 1.00 61.84 95 SER A CA 1
ATOM 746 C C . SER A 1 95 ? 14.825 -8.036 2.541 1.00 61.84 95 SER A C 1
ATOM 748 O O . SER A 1 95 ? 15.810 -7.798 1.843 1.00 61.84 95 SER A O 1
ATOM 750 N N . ARG A 1 96 ? 14.575 -7.342 3.654 1.00 56.38 96 ARG A N 1
ATOM 751 C CA . ARG A 1 96 ? 15.576 -6.443 4.234 1.00 56.38 96 ARG A CA 1
ATOM 752 C C . ARG A 1 96 ? 16.645 -7.303 4.894 1.00 56.38 96 ARG A C 1
ATOM 754 O O . ARG A 1 96 ? 16.526 -7.622 6.075 1.00 56.38 96 ARG A O 1
ATOM 761 N N . VAL A 1 97 ? 17.689 -7.671 4.160 1.00 43.44 97 VAL A N 1
ATOM 762 C CA . VAL A 1 97 ? 18.923 -8.122 4.806 1.00 43.44 97 VAL A CA 1
ATOM 763 C C . VAL A 1 97 ? 19.527 -6.886 5.465 1.00 43.44 97 VAL A C 1
ATOM 765 O O . VAL A 1 97 ? 20.252 -6.111 4.850 1.00 43.44 97 VAL A O 1
ATOM 768 N N . ARG A 1 98 ? 19.181 -6.651 6.735 1.00 47.53 98 ARG A N 1
ATOM 769 C CA . ARG A 1 98 ? 20.049 -5.855 7.601 1.00 47.53 98 ARG A CA 1
ATOM 770 C C . ARG A 1 98 ? 21.339 -6.658 7.693 1.00 47.53 98 ARG A C 1
ATOM 772 O O . ARG A 1 98 ? 21.292 -7.796 8.154 1.00 47.53 98 ARG A O 1
ATOM 779 N N . LYS A 1 99 ? 22.462 -6.102 7.231 1.00 44.31 99 LYS A N 1
ATOM 780 C CA . LYS A 1 99 ? 23.800 -6.603 7.560 1.00 44.31 99 LYS A CA 1
ATOM 781 C C . LYS A 1 99 ? 23.854 -6.639 9.091 1.00 44.31 99 LYS A C 1
ATOM 783 O O . LYS A 1 99 ? 24.002 -5.595 9.718 1.00 44.31 99 LYS A O 1
ATOM 788 N N . ARG A 1 100 ? 23.549 -7.798 9.690 1.00 47.38 100 ARG A N 1
ATOM 789 C CA . ARG A 1 100 ? 23.543 -7.990 11.142 1.00 47.38 100 ARG A CA 1
ATOM 790 C C . ARG A 1 100 ? 24.963 -7.668 11.598 1.00 47.38 100 ARG A C 1
ATOM 792 O O . ARG A 1 100 ? 25.875 -8.440 11.318 1.00 47.38 100 ARG A O 1
ATOM 799 N N . ARG A 1 101 ? 25.163 -6.530 12.265 1.00 49.91 101 ARG A N 1
ATOM 800 C CA . ARG A 1 101 ? 26.248 -6.451 13.243 1.00 49.91 101 ARG A CA 1
ATOM 801 C C . ARG A 1 101 ? 25.916 -7.523 14.283 1.00 49.91 101 ARG A C 1
ATOM 803 O O . ARG A 1 101 ? 24.765 -7.616 14.713 1.00 49.91 101 ARG A O 1
ATOM 810 N N . LYS A 1 102 ? 26.858 -8.437 14.519 1.00 44.97 102 LYS A N 1
ATOM 811 C CA . LYS A 1 102 ? 26.751 -9.481 15.541 1.00 44.97 102 LYS A CA 1
ATOM 812 C C . LYS A 1 102 ? 26.753 -8.786 16.902 1.00 44.97 102 LYS A C 1
ATOM 814 O O . LYS A 1 102 ? 27.806 -8.668 17.505 1.00 44.97 102 LYS A O 1
ATOM 819 N N . ASP A 1 103 ? 25.588 -8.361 17.362 1.00 38.88 103 ASP A N 1
ATOM 820 C CA . ASP A 1 103 ? 25.385 -8.042 18.767 1.00 38.88 103 ASP A CA 1
ATOM 821 C C . ASP A 1 103 ? 24.569 -9.200 19.339 1.00 38.88 103 ASP A C 1
ATOM 823 O O . ASP A 1 103 ? 23.370 -9.351 19.092 1.00 38.88 103 ASP A O 1
ATOM 827 N N . SER A 1 104 ? 25.286 -10.114 19.985 1.00 47.62 104 SER A N 1
ATOM 828 C CA . SER A 1 104 ? 24.738 -11.218 20.758 1.00 47.62 104 SER A CA 1
ATOM 829 C C . SER A 1 104 ? 23.947 -10.662 21.938 1.00 47.62 104 SER A C 1
ATOM 831 O O . SER A 1 104 ? 24.530 -10.076 22.847 1.00 47.62 104 SER A O 1
ATOM 833 N N . CYS A 1 105 ? 22.637 -10.880 21.953 1.00 35.12 105 CYS A N 1
ATOM 834 C CA . CYS A 1 105 ? 21.871 -10.895 23.190 1.00 35.12 105 CYS A CA 1
ATOM 835 C C . CYS A 1 105 ? 20.755 -11.938 23.066 1.00 35.12 105 CYS A C 1
ATOM 837 O O . CYS A 1 105 ? 20.140 -12.095 22.010 1.00 35.12 105 CYS A O 1
ATOM 839 N N . SER A 1 106 ? 20.618 -12.717 24.127 1.00 34.19 106 SER A N 1
ATOM 840 C CA . SER A 1 106 ? 20.160 -14.101 24.166 1.00 34.19 106 SER A CA 1
ATOM 841 C C . SER A 1 106 ? 18.650 -14.268 23.979 1.00 34.19 106 SER A C 1
ATOM 843 O O . SER A 1 106 ? 17.852 -13.442 24.416 1.00 34.19 106 SER A O 1
ATOM 845 N N . GLN A 1 107 ? 18.265 -15.378 23.342 1.00 35.69 107 GLN A N 1
ATOM 846 C CA . GLN A 1 107 ? 16.888 -15.868 23.263 1.00 35.69 107 GLN A CA 1
ATOM 847 C C . GLN A 1 107 ? 16.296 -16.058 24.663 1.00 35.69 107 GLN A C 1
ATOM 849 O O . GLN A 1 107 ? 16.868 -16.766 25.486 1.00 35.69 107 GLN A O 1
ATOM 854 N N . MET A 1 108 ? 15.114 -15.487 24.889 1.00 30.25 108 MET A N 1
ATOM 855 C CA . MET A 1 108 ? 14.205 -15.923 25.947 1.00 30.25 108 MET A CA 1
ATOM 856 C C . MET A 1 108 ? 13.141 -16.784 25.264 1.00 30.25 108 MET A C 1
ATOM 858 O O . MET A 1 108 ? 12.359 -16.279 24.456 1.00 30.25 108 MET A O 1
ATOM 862 N N . ASN A 1 109 ? 13.181 -18.093 25.516 1.00 37.19 109 ASN A N 1
ATOM 863 C CA . ASN A 1 109 ? 12.145 -19.034 25.103 1.00 37.19 109 ASN A CA 1
ATOM 864 C C . ASN A 1 109 ? 10.848 -18.701 25.852 1.00 37.19 109 ASN A C 1
ATOM 866 O O . ASN A 1 109 ? 10.867 -18.558 27.071 1.00 37.19 109 ASN A O 1
ATOM 870 N N . ILE A 1 110 ? 9.727 -18.607 25.135 1.00 38.34 110 ILE A N 1
ATOM 871 C CA . ILE A 1 110 ? 8.403 -18.772 25.737 1.00 38.34 110 ILE A CA 1
ATOM 872 C C . ILE A 1 110 ? 7.848 -20.078 25.185 1.00 38.34 110 ILE A C 1
ATOM 874 O O . ILE A 1 110 ? 7.579 -20.215 23.992 1.00 38.34 110 ILE A O 1
ATOM 878 N N . GLU A 1 111 ? 7.781 -21.038 26.091 1.00 28.84 111 GLU A N 1
ATOM 879 C CA . GLU A 1 111 ? 7.318 -22.406 25.935 1.00 28.84 111 GLU A CA 1
ATOM 880 C C . GLU A 1 111 ? 5.784 -22.411 25.830 1.00 28.84 111 GLU A C 1
ATOM 882 O O . GLU A 1 111 ? 5.089 -21.781 26.629 1.00 28.84 111 GLU A O 1
ATOM 887 N N . MET A 1 112 ? 5.247 -23.065 24.798 1.00 32.81 112 MET A N 1
ATOM 888 C CA . MET A 1 112 ? 3.808 -23.272 24.615 1.00 32.81 112 MET A CA 1
ATOM 889 C C . MET A 1 112 ? 3.420 -24.572 25.338 1.00 32.81 112 MET A C 1
ATOM 891 O O . MET A 1 112 ? 4.015 -25.599 25.010 1.00 32.81 112 MET A O 1
ATOM 895 N N . PRO A 1 113 ? 2.440 -24.602 26.261 1.00 32.31 113 PRO A N 1
ATOM 896 C CA . PRO A 1 113 ? 2.007 -25.863 26.847 1.00 32.31 113 PRO A CA 1
ATOM 897 C C . PRO A 1 113 ? 1.133 -26.622 25.844 1.00 32.31 113 PRO A C 1
ATOM 899 O O . PRO A 1 113 ? 0.088 -26.134 25.410 1.00 32.31 113 PRO A O 1
ATOM 902 N N . SER A 1 114 ? 1.576 -27.821 25.480 1.00 31.25 114 SER A N 1
ATOM 903 C CA . SER A 1 114 ? 0.804 -28.840 24.773 1.00 31.25 114 SER A CA 1
ATOM 904 C C . SER A 1 114 ? -0.156 -29.533 25.741 1.00 31.25 114 SER A C 1
ATOM 906 O O . SER A 1 114 ? 0.295 -30.112 26.727 1.00 31.25 114 SER A O 1
ATOM 908 N N . GLN A 1 115 ? -1.457 -29.510 25.446 1.00 36.88 115 GLN A N 1
ATOM 909 C CA . GLN A 1 115 ? -2.430 -30.430 26.040 1.00 36.88 115 GLN A CA 1
ATOM 910 C C . GLN A 1 115 ? -2.928 -31.432 24.996 1.00 36.88 115 GLN A C 1
ATOM 912 O O . GLN A 1 115 ? -2.945 -31.159 23.796 1.00 36.88 115 GLN A O 1
ATOM 917 N N . GLU A 1 116 ? -3.232 -32.613 25.516 1.00 30.00 116 GLU A N 1
ATOM 918 C CA . GLU A 1 116 ? -3.287 -33.920 24.878 1.00 30.00 116 GLU A CA 1
ATOM 919 C C . GLU A 1 116 ? -4.381 -34.122 23.820 1.00 30.00 116 GLU A C 1
ATOM 921 O O . GLU A 1 116 ? -5.427 -33.479 23.781 1.00 30.00 116 GLU A O 1
ATOM 926 N N . SER A 1 117 ? -4.080 -35.098 22.968 1.00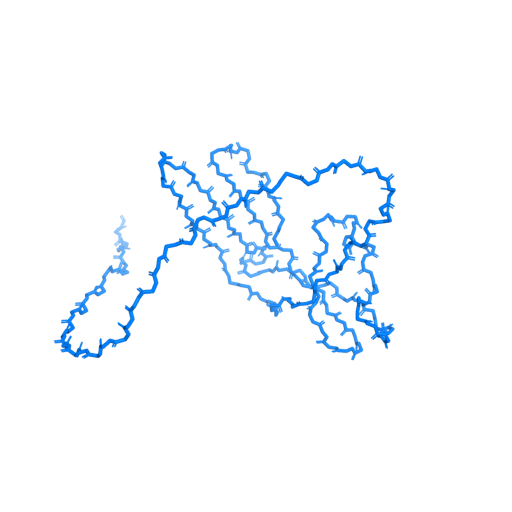 31.09 117 SER A N 1
ATOM 927 C CA . SER A 1 117 ? -4.911 -35.786 21.983 1.00 31.09 117 SER A CA 1
ATOM 928 C C . SER A 1 117 ? -6.242 -36.325 22.522 1.00 31.09 117 SER A C 1
ATOM 930 O O . SER A 1 117 ? -6.272 -36.824 23.641 1.00 31.09 117 SER A O 1
ATOM 932 N N . LEU A 1 118 ? -7.279 -36.387 21.668 1.00 28.06 118 LEU A N 1
ATOM 933 C CA . LEU A 1 118 ? -7.867 -37.648 21.163 1.00 28.06 118 LEU A CA 1
ATOM 934 C C . LEU A 1 118 ? -9.062 -37.412 20.198 1.00 28.06 118 LEU A C 1
ATOM 936 O O . LEU A 1 118 ? -10.003 -36.682 20.484 1.00 28.06 118 LEU A O 1
ATOM 940 N N . THR A 1 119 ? -8.973 -38.116 19.063 1.00 28.05 119 THR A N 1
ATOM 941 C CA . THR A 1 119 ? -10.022 -38.752 18.232 1.00 28.05 119 THR A CA 1
ATOM 942 C C . THR A 1 119 ? -11.125 -37.944 17.531 1.00 28.05 119 THR A C 1
ATOM 944 O O . THR A 1 119 ? -12.088 -37.472 18.127 1.00 28.05 119 THR A O 1
ATOM 947 N N . LEU A 1 120 ? -11.031 -37.980 16.193 1.00 31.50 120 LEU A N 1
ATOM 948 C CA . LEU A 1 120 ? -12.126 -37.891 15.222 1.00 31.50 120 LEU A CA 1
ATOM 949 C C . LEU A 1 120 ? -13.327 -38.761 15.633 1.00 31.50 120 LEU A C 1
ATOM 951 O O . LEU A 1 120 ? -13.184 -39.972 15.785 1.00 31.50 120 LEU A O 1
ATOM 955 N N . SER A 1 121 ? -14.523 -38.176 15.633 1.00 30.44 121 SER A N 1
ATOM 956 C CA . SER A 1 121 ? -15.719 -38.893 15.189 1.00 30.44 121 SER A CA 1
ATOM 957 C C . SER A 1 121 ? -16.743 -37.937 14.583 1.00 30.44 121 SER A C 1
ATOM 959 O O . SER A 1 121 ? -16.997 -36.832 15.059 1.00 30.44 121 SER A O 1
ATOM 961 N N . SER A 1 122 ? -17.260 -38.381 13.450 1.00 30.31 122 SER A N 1
ATOM 962 C CA . SER A 1 122 ? -18.254 -37.756 12.598 1.00 30.31 122 SER A CA 1
ATOM 963 C C . SER A 1 122 ? -19.638 -37.841 13.241 1.00 30.31 122 SER A C 1
ATOM 965 O O . SER A 1 122 ? -20.046 -38.922 13.652 1.00 30.31 122 SER A O 1
ATOM 967 N N . SER A 1 123 ? -20.416 -36.760 13.229 1.00 31.02 123 SER A N 1
ATOM 968 C CA . SER A 1 123 ? -21.873 -36.868 13.076 1.00 31.02 123 SER A CA 1
ATOM 969 C C . SER A 1 123 ? -22.506 -35.544 12.648 1.00 31.02 123 SER A C 1
ATOM 971 O O . SER A 1 123 ? -22.196 -34.455 13.120 1.00 31.02 123 SER A O 1
ATOM 973 N N . SER A 1 124 ? -23.371 -35.702 11.659 1.00 31.53 124 SER A N 1
ATOM 974 C CA . SER A 1 124 ? -24.260 -34.752 11.014 1.00 31.53 124 SER A CA 1
ATOM 975 C C . SER A 1 124 ? -25.379 -34.260 11.927 1.00 31.53 124 SER A C 1
ATOM 977 O O . SER A 1 124 ? -26.012 -35.083 12.576 1.00 31.53 124 SER A O 1
ATOM 979 N N . THR A 1 125 ? -25.755 -32.986 11.793 1.00 30.67 125 THR A N 1
ATOM 980 C CA . THR A 1 125 ? -27.167 -32.600 11.601 1.00 30.67 125 THR A CA 1
ATOM 981 C C . THR A 1 125 ? -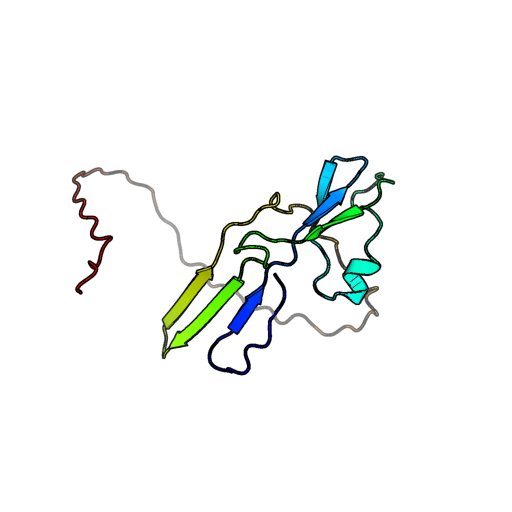27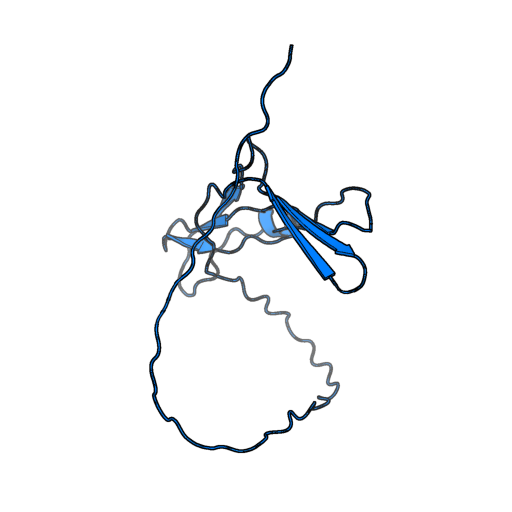.244 -31.214 10.968 1.00 30.67 125 THR A C 1
ATOM 983 O O . THR A 1 125 ? -26.672 -30.246 11.463 1.00 30.67 125 THR A O 1
ATOM 986 N N . CYS A 1 126 ? -27.940 -31.145 9.839 1.00 29.80 126 CYS A N 1
ATOM 987 C CA . CYS A 1 126 ? -28.356 -29.926 9.163 1.00 29.80 126 CYS A CA 1
ATOM 988 C C . CYS A 1 126 ? -29.444 -29.210 9.979 1.00 29.80 126 CYS A C 1
ATOM 990 O O . CYS A 1 126 ? -30.284 -29.878 10.574 1.00 29.80 126 CYS A O 1
ATOM 992 N N . LEU A 1 127 ? -29.496 -27.878 9.930 1.00 39.03 127 LEU A N 1
ATOM 993 C CA . LEU A 1 127 ? -30.547 -27.124 9.227 1.00 39.03 127 LEU A CA 1
ATOM 994 C C . LEU A 1 127 ? -30.281 -25.601 9.320 1.00 39.03 127 LEU A C 1
ATOM 996 O O . LEU A 1 127 ? -29.525 -25.154 10.184 1.00 39.03 127 LEU A O 1
ATOM 1000 N N . PRO A 1 128 ? -30.831 -24.816 8.375 1.00 45.88 128 PRO A N 1
ATOM 1001 C CA . PRO A 1 128 ? -30.414 -23.457 8.067 1.00 45.88 128 PRO A CA 1
ATOM 1002 C C . PRO A 1 128 ? -31.264 -22.426 8.809 1.00 45.88 128 PRO A C 1
ATOM 1004 O O . PRO A 1 128 ? -32.412 -22.689 9.146 1.00 45.88 128 PRO A O 1
ATOM 1007 N N . ASN A 1 129 ? -30.746 -21.209 8.952 1.00 34.78 129 ASN A N 1
ATOM 1008 C CA . ASN A 1 129 ? -31.590 -20.027 8.827 1.00 34.78 129 ASN A CA 1
ATOM 1009 C C . ASN 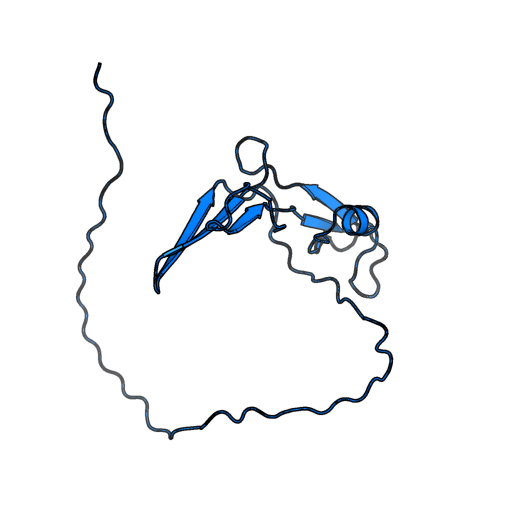A 1 129 ? -30.763 -18.842 8.337 1.00 34.78 129 ASN A C 1
ATOM 1011 O O . ASN A 1 129 ? -29.872 -18.330 9.011 1.00 34.78 129 ASN A O 1
ATOM 1015 N N . ALA A 1 130 ? -31.083 -18.445 7.111 1.00 36.44 130 ALA A N 1
ATOM 1016 C CA . ALA A 1 130 ? -30.786 -17.139 6.571 1.00 36.44 130 ALA A CA 1
ATOM 1017 C C . ALA A 1 130 ? -31.564 -16.077 7.355 1.00 36.44 130 ALA A C 1
ATOM 1019 O O . ALA A 1 130 ? -32.722 -16.310 7.677 1.00 36.44 130 ALA A O 1
ATOM 1020 N N . MET A 1 131 ? -30.964 -14.905 7.565 1.00 36.22 131 MET A N 1
ATOM 1021 C CA . MET A 1 131 ? -31.644 -13.627 7.335 1.00 36.22 131 MET A CA 1
ATOM 1022 C C . MET A 1 131 ? -30.607 -12.533 7.005 1.00 36.22 131 MET A C 1
ATOM 1024 O O . MET A 1 131 ? -29.747 -12.237 7.837 1.00 36.22 131 MET A O 1
ATOM 1028 N N . PRO A 1 132 ? -30.666 -11.926 5.806 1.00 43.66 132 PRO A N 1
ATOM 1029 C CA . PRO A 1 132 ? -29.992 -10.670 5.468 1.00 43.66 132 PRO A CA 1
ATOM 1030 C C . PRO A 1 132 ? -30.913 -9.486 5.791 1.00 43.66 132 PRO A C 1
ATOM 1032 O O . PRO A 1 132 ? -32.101 -9.675 5.633 1.00 43.66 132 PRO A O 1
ATOM 1035 N N . PHE A 1 133 ? -30.427 -8.285 6.143 1.00 39.59 133 PHE A N 1
ATOM 1036 C CA . PHE A 1 133 ? -31.135 -6.988 5.958 1.00 39.59 133 PHE A CA 1
ATOM 1037 C C . PHE A 1 133 ? -30.252 -5.807 6.433 1.00 39.59 133 PHE A C 1
ATOM 1039 O O . PHE A 1 133 ? -29.384 -6.012 7.281 1.00 39.59 133 PHE A O 1
ATOM 1046 N N . PRO A 1 134 ? -30.521 -4.545 6.038 1.00 42.34 134 PRO A N 1
ATOM 1047 C CA . PRO A 1 134 ? -30.976 -4.059 4.733 1.00 42.34 134 PRO A CA 1
ATOM 1048 C C . PRO A 1 134 ? -30.142 -2.860 4.218 1.00 42.34 134 PRO A C 1
ATOM 1050 O O . PRO A 1 134 ? -29.611 -2.045 4.971 1.00 42.34 134 PRO A O 1
ATOM 1053 N N . HIS A 1 135 ? -30.107 -2.707 2.894 1.00 35.00 135 HIS A N 1
ATOM 1054 C CA . HIS A 1 135 ? -29.822 -1.438 2.225 1.00 35.00 135 HIS A CA 1
ATOM 1055 C C . HIS A 1 135 ? -31.063 -0.526 2.251 1.00 35.00 135 HIS A C 1
ATOM 1057 O O . HIS A 1 135 ? -32.186 -1.010 2.129 1.00 35.00 135 HIS A O 1
ATOM 1063 N N . SER A 1 136 ? -30.805 0.789 2.232 1.00 35.00 136 SER A N 1
ATOM 1064 C CA . SER A 1 136 ? -31.700 1.899 1.847 1.00 35.00 136 SER A CA 1
ATOM 1065 C C . SER A 1 136 ? -32.388 2.658 2.987 1.00 35.00 136 SER A C 1
ATOM 1067 O O . SER A 1 136 ? -33.338 2.181 3.599 1.00 35.00 136 SER A O 1
ATOM 1069 N N . ILE A 1 137 ? -31.964 3.913 3.182 1.00 42.38 137 ILE A N 1
ATOM 1070 C CA . ILE A 1 137 ? -32.820 4.971 3.724 1.00 42.38 137 ILE A CA 1
ATOM 1071 C C . ILE A 1 137 ? -33.050 5.993 2.611 1.00 42.38 137 ILE A C 1
ATOM 1073 O O . ILE A 1 137 ? -32.124 6.463 1.947 1.00 42.38 137 ILE A O 1
ATOM 1077 N N . ARG A 1 138 ? -34.341 6.248 2.408 1.00 37.28 138 ARG A N 1
ATOM 1078 C CA . ARG A 1 138 ? -34.972 7.126 1.432 1.00 37.28 138 ARG A CA 1
ATOM 1079 C C . ARG A 1 138 ? -34.566 8.592 1.599 1.00 37.28 138 ARG A C 1
ATOM 1081 O O . ARG A 1 138 ? -34.419 9.088 2.711 1.00 37.28 138 ARG A O 1
ATOM 1088 N N . LYS A 1 139 ? -34.533 9.281 0.454 1.00 39.47 139 LYS A N 1
ATOM 1089 C CA . LYS A 1 139 ? -34.836 10.710 0.320 1.00 39.47 139 LYS A CA 1
ATOM 1090 C C . LYS A 1 139 ? -36.176 11.023 0.994 1.00 39.47 139 LYS A C 1
ATOM 1092 O O . LYS A 1 139 ? -37.171 10.366 0.690 1.00 39.47 139 LYS A O 1
ATOM 1097 N N . LEU A 1 140 ? -36.201 12.061 1.814 1.00 39.59 140 LEU A N 1
ATOM 1098 C CA . LEU A 1 140 ? -37.379 12.895 2.014 1.00 39.59 140 LEU A CA 1
ATOM 1099 C C . LEU A 1 140 ? -36.991 14.327 1.639 1.00 39.59 140 LEU A C 1
ATOM 1101 O O . LEU A 1 140 ? -35.814 14.682 1.714 1.00 39.59 140 LEU A O 1
ATOM 1105 N N . LEU A 1 141 ? -37.999 15.017 1.111 1.00 44.84 141 LEU A N 1
ATOM 1106 C CA . LEU A 1 141 ? -38.016 16.346 0.503 1.00 44.84 141 LEU A CA 1
ATOM 1107 C C . LEU A 1 141 ? -37.287 17.418 1.320 1.00 44.84 141 LEU A C 1
ATOM 1109 O O . LEU A 1 141 ? -37.385 17.369 2.565 1.00 44.84 141 LEU A O 1
#

pLDDT: mean 76.12, std 27.55, range [28.05, 98.62]

Radius of gyration: 23.15 Å; Cα contacts (8 Å, |Δi|>4): 201; chains: 1; bounding box: 65×55×44 Å

Sequence (141 aa):
MRNSNNHNIDILKKSCVGVHLCTSCRAYVYPAISEVARKSQTNCPLKYCEGKLLYMPCKGNRGHPVTHSWRRVGKSLFFEAKGTHDHPKPVVKVSRVRKRRKDSCSQMNIEMPSQESLTLSSSSTCLPNAMPFPHSIRKLL

Secondary structure (DSSP, 8-state):
-EE---S-TTEEEEE---EEEETTT--E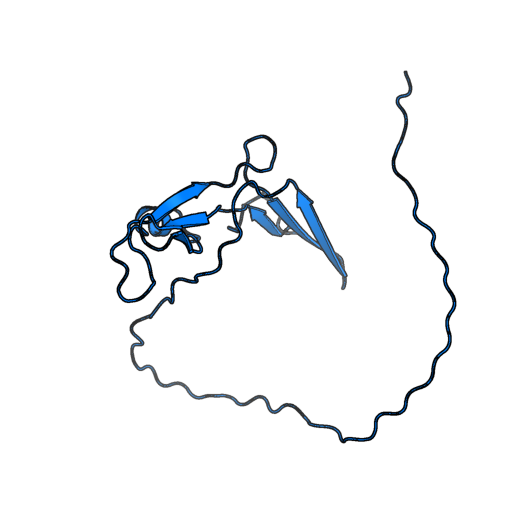EPPPSSHHHHHT--B--STT--PBEEEE---TBTTB--EEEEEEETTEEEEEEES---SPPP-B------------------PPPP---------------------------

Foldseek 3Di:
DEFDDPVDPQKTKDFFFAWWAWPPPRATEDADRDPVRNVVQFADQDPPRRTTIDGDGWLQAVHGTKMKMWGDDPPDIDIDIGGDGPHDDHDHYRDPPPVDPPDDDDDDDDDDDDDDDDDDDDDDDDDDDDDDDDDDDDDDD